Protein AF-A0A2K2DD65-F1 (afdb_monomer_lite)

Foldseek 3Di:
DQPQPPDDDDLLCLQAVGPVNQVLQCVVCVVLVHNDGDSGPVSQVVVCCVSPVPPVPCSVVVSVVSSVVSVVVSCCVVPVVPD

Secondary structure (DSSP, 8-state):
--TTT-S---HHIIIIISHHHHHHHHHHHHHTT------SHHHHHHHHHHH-TT-TTTHHHHHHHHHHHHHHHHHHHHHH---

pLDDT: mean 86.07, std 9.88, range [44.03, 95.06]

Structure (mmCIF, N/CA/C/O backbone):
data_AF-A0A2K2DD65-F1
#
_entry.id   AF-A0A2K2DD65-F1
#
loop_
_a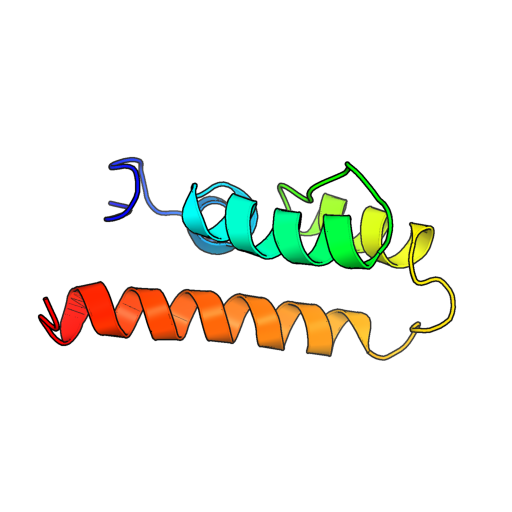tom_site.group_PDB
_atom_site.id
_atom_site.type_symbol
_atom_site.label_atom_id
_atom_site.label_alt_id
_atom_site.label_comp_id
_atom_site.label_asym_id
_atom_site.label_entity_id
_atom_site.label_seq_id
_atom_site.pdbx_PDB_ins_code
_atom_site.Cartn_x
_atom_site.Cartn_y
_atom_site.Cartn_z
_atom_site.occupancy
_atom_site.B_iso_or_equiv
_atom_site.auth_seq_id
_atom_site.auth_comp_id
_atom_site.auth_asym_id
_atom_site.auth_atom_id
_atom_site.pdbx_PDB_model_num
ATOM 1 N N . MET A 1 1 ? 13.760 5.163 -12.919 1.00 65.69 1 MET A N 1
ATOM 2 C CA . MET A 1 1 ? 12.622 5.194 -13.860 1.00 65.69 1 MET A CA 1
ATOM 3 C C . MET A 1 1 ? 11.763 3.985 -13.553 1.00 65.69 1 MET A C 1
ATOM 5 O O . MET A 1 1 ? 12.291 2.879 -13.543 1.00 65.69 1 MET A O 1
ATOM 9 N N . CYS A 1 2 ? 10.481 4.190 -13.259 1.00 76.81 2 CYS A N 1
ATOM 10 C CA . CYS A 1 2 ? 9.578 3.105 -12.904 1.00 76.81 2 CYS A CA 1
ATOM 11 C C . CYS A 1 2 ? 9.350 2.205 -14.121 1.00 76.81 2 CYS A C 1
ATOM 13 O O . CYS A 1 2 ? 8.797 2.654 -15.122 1.00 76.81 2 CYS A O 1
ATOM 15 N N . LEU A 1 3 ? 9.725 0.930 -14.028 1.00 72.56 3 LEU A N 1
ATOM 16 C CA . LEU A 1 3 ? 9.579 -0.021 -15.136 1.00 72.56 3 LEU A CA 1
ATOM 17 C C . LEU A 1 3 ? 8.108 -0.252 -15.535 1.00 72.56 3 LEU A C 1
ATOM 19 O O . LEU A 1 3 ? 7.816 -0.625 -16.663 1.00 72.56 3 LEU A O 1
ATOM 23 N N . CYS A 1 4 ? 7.171 -0.024 -14.614 1.00 72.88 4 CYS A N 1
ATOM 24 C CA . CYS A 1 4 ? 5.752 -0.289 -14.840 1.00 72.88 4 CYS A CA 1
ATOM 25 C C . CYS A 1 4 ? 5.024 0.844 -15.574 1.00 72.88 4 CYS A C 1
ATOM 27 O O . CYS A 1 4 ? 3.999 0.597 -16.201 1.00 72.88 4 CYS A O 1
ATOM 2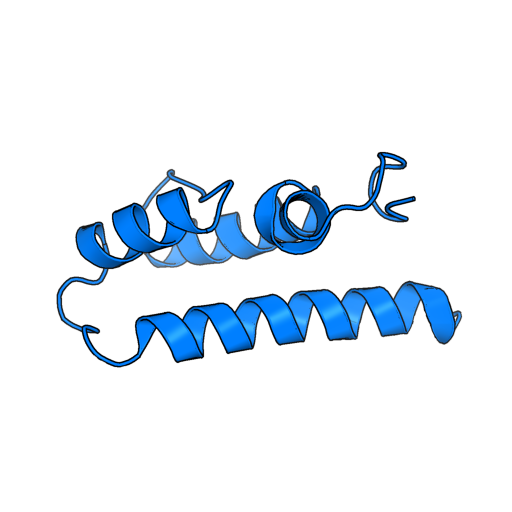9 N N . CYS A 1 5 ? 5.498 2.089 -15.471 1.00 79.00 5 CYS A N 1
ATOM 30 C CA . CYS A 1 5 ? 4.800 3.239 -16.059 1.00 79.00 5 CYS A CA 1
ATOM 31 C C . CYS A 1 5 ? 5.723 4.337 -16.609 1.00 79.00 5 CYS A C 1
ATOM 33 O O . CYS A 1 5 ? 5.243 5.422 -16.922 1.00 79.00 5 CYS A O 1
ATOM 35 N N . HIS A 1 6 ? 7.029 4.078 -16.706 1.00 79.31 6 HIS A N 1
ATOM 36 C CA . HIS A 1 6 ? 8.053 4.938 -17.316 1.00 79.31 6 HIS A CA 1
ATOM 37 C C . HIS A 1 6 ? 8.167 6.365 -16.742 1.00 79.31 6 HIS A C 1
ATOM 39 O O . HIS A 1 6 ? 8.764 7.237 -17.365 1.00 79.31 6 HIS A O 1
ATOM 45 N N . LYS A 1 7 ? 7.634 6.605 -15.538 1.00 82.06 7 LYS A N 1
ATOM 46 C CA . LYS A 1 7 ? 7.772 7.874 -14.804 1.00 82.06 7 LYS A CA 1
ATOM 47 C C . LYS A 1 7 ? 9.014 7.875 -13.913 1.00 82.06 7 LYS A C 1
ATOM 49 O O . LYS A 1 7 ? 9.616 6.824 -13.663 1.00 82.06 7 LYS A O 1
ATOM 54 N N . ASP A 1 8 ? 9.374 9.046 -13.396 1.00 83.94 8 ASP A N 1
ATOM 55 C CA . ASP A 1 8 ? 10.406 9.153 -12.369 1.00 83.94 8 ASP A CA 1
ATOM 56 C C . ASP A 1 8 ? 10.046 8.333 -11.133 1.00 83.94 8 ASP A C 1
ATOM 58 O O . ASP A 1 8 ? 8.925 8.354 -10.621 1.00 83.94 8 ASP A O 1
ATOM 62 N N . GLU A 1 9 ? 11.021 7.556 -10.672 1.00 81.00 9 GLU A N 1
ATOM 63 C CA . GLU A 1 9 ? 10.821 6.636 -9.565 1.00 81.00 9 GLU A CA 1
ATOM 64 C C . GLU A 1 9 ? 11.186 7.333 -8.260 1.00 81.00 9 GLU A C 1
ATOM 66 O O . GLU A 1 9 ? 12.357 7.520 -7.942 1.00 81.00 9 GLU A O 1
ATOM 71 N N . THR A 1 10 ? 10.163 7.712 -7.503 1.00 89.12 10 THR A N 1
ATOM 72 C CA . THR A 1 10 ? 10.286 8.177 -6.118 1.00 89.12 10 THR A CA 1
ATOM 73 C C . THR A 1 10 ? 9.705 7.127 -5.174 1.00 89.12 10 THR A C 1
ATOM 75 O O . THR A 1 10 ? 8.956 6.253 -5.609 1.00 89.12 10 THR A O 1
ATOM 78 N N . LEU A 1 11 ? 9.997 7.207 -3.871 1.00 88.12 11 LEU A N 1
ATOM 79 C CA . LEU A 1 11 ? 9.398 6.290 -2.887 1.00 88.12 11 LEU A CA 1
ATOM 80 C C . LEU A 1 11 ? 7.864 6.366 -2.900 1.00 88.12 11 LEU A C 1
ATOM 82 O O . LEU A 1 11 ? 7.191 5.339 -2.898 1.00 88.12 11 LEU A O 1
ATOM 86 N N . VAL A 1 12 ? 7.309 7.581 -2.965 1.00 88.94 12 VAL A N 1
ATOM 87 C CA . VAL A 1 12 ? 5.855 7.790 -3.040 1.00 88.94 12 VAL A CA 1
ATOM 88 C C . VAL A 1 12 ? 5.301 7.188 -4.325 1.00 88.94 12 VAL A C 1
ATOM 90 O O . VAL A 1 12 ? 4.292 6.487 -4.296 1.00 88.94 12 VAL A O 1
ATOM 93 N N . HIS A 1 13 ? 5.991 7.397 -5.446 1.00 89.38 13 HIS A N 1
ATOM 94 C CA . HIS A 1 13 ? 5.562 6.824 -6.706 1.00 89.38 13 HIS A CA 1
ATOM 95 C C . HIS A 1 13 ? 5.598 5.296 -6.682 1.00 89.38 13 HIS A C 1
ATOM 97 O O . HIS A 1 13 ? 4.602 4.655 -6.992 1.00 89.38 13 HIS A O 1
ATOM 103 N N . LEU A 1 14 ? 6.696 4.700 -6.230 1.00 90.38 14 LEU A N 1
ATOM 104 C CA . LEU A 1 14 ? 6.853 3.253 -6.175 1.00 90.38 14 LEU A CA 1
ATOM 105 C C . LEU A 1 14 ? 5.788 2.576 -5.301 1.00 90.38 14 LEU A C 1
ATOM 107 O O . LEU A 1 14 ? 5.269 1.532 -5.689 1.00 90.38 14 LEU A O 1
ATOM 111 N N . PHE A 1 15 ? 5.469 3.157 -4.141 1.00 93.12 15 PHE A N 1
ATOM 112 C CA . PHE A 1 15 ? 4.607 2.512 -3.150 1.00 93.12 15 PHE A CA 1
ATOM 113 C C . PHE A 1 15 ? 3.144 2.930 -3.193 1.00 93.12 15 PHE A C 1
ATOM 115 O O . PHE A 1 15 ? 2.329 2.205 -2.634 1.00 93.12 15 PHE A O 1
ATOM 122 N N . PHE A 1 16 ? 2.788 4.042 -3.836 1.00 91.50 16 PHE A N 1
ATOM 123 C CA . PHE A 1 16 ? 1.412 4.552 -3.805 1.00 91.50 16 PHE A CA 1
ATOM 124 C C . PHE A 1 16 ? 0.863 4.991 -5.164 1.00 91.50 16 PHE A C 1
ATOM 126 O O . PHE A 1 16 ? -0.320 4.787 -5.425 1.00 91.50 16 PHE A O 1
ATOM 133 N N . ASP A 1 17 ? 1.681 5.585 -6.036 1.00 90.19 17 ASP A N 1
ATOM 134 C CA . ASP A 1 17 ? 1.167 6.209 -7.268 1.00 90.19 17 ASP A CA 1
ATOM 135 C C . ASP A 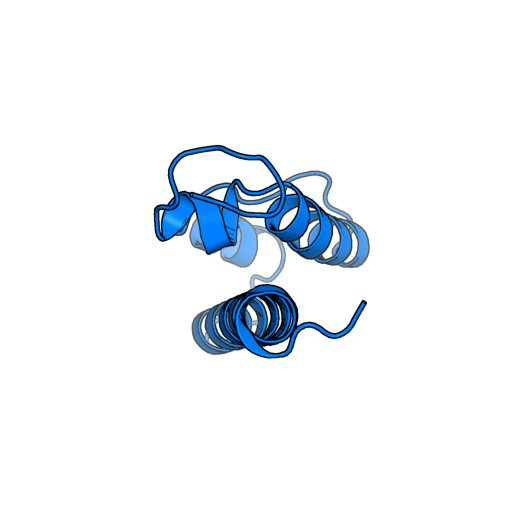1 17 ? 1.389 5.381 -8.552 1.00 90.19 17 ASP A C 1
ATOM 137 O O . ASP A 1 17 ? 0.641 5.519 -9.525 1.00 90.19 17 ASP A O 1
ATOM 141 N N . CYS A 1 18 ? 2.369 4.477 -8.555 1.00 91.12 18 CYS A N 1
ATOM 142 C CA . CYS A 1 18 ? 2.627 3.536 -9.642 1.00 91.12 18 CYS A CA 1
ATOM 143 C C . CYS A 1 18 ? 1.377 2.698 -9.938 1.00 91.12 18 CYS A C 1
ATOM 145 O O . CYS A 1 18 ? 0.653 2.307 -9.024 1.00 91.12 18 CYS A O 1
ATOM 147 N N . THR A 1 19 ? 1.146 2.363 -11.211 1.00 88.94 19 THR A N 1
ATOM 148 C CA . THR A 1 19 ? -0.002 1.554 -11.650 1.00 88.94 19 THR A CA 1
ATOM 149 C C . THR A 1 19 ? -0.139 0.261 -10.845 1.00 88.94 19 THR A C 1
ATOM 151 O O . THR A 1 19 ? -1.225 -0.057 -10.374 1.00 88.94 19 THR A O 1
ATOM 154 N N . VAL A 1 20 ? 0.971 -0.446 -10.603 1.00 88.88 20 VAL A N 1
ATOM 155 C CA . VAL A 1 20 ? 0.969 -1.686 -9.809 1.00 88.88 20 VAL A CA 1
ATOM 156 C C . VAL A 1 20 ? 0.602 -1.413 -8.351 1.00 88.88 20 VAL A C 1
ATOM 158 O O . VAL A 1 20 ? -0.205 -2.141 -7.780 1.00 88.88 20 VAL A O 1
ATOM 161 N N . ALA A 1 21 ? 1.149 -0.350 -7.755 1.00 92.44 21 ALA A N 1
ATOM 162 C CA . ALA A 1 21 ? 0.818 0.036 -6.387 1.00 92.44 21 ALA A CA 1
ATOM 163 C C . ALA A 1 21 ? -0.670 0.386 -6.251 1.00 92.44 21 ALA A C 1
ATOM 165 O O . ALA A 1 21 ? -1.332 -0.112 -5.344 1.00 92.44 21 ALA A O 1
ATOM 166 N N . LYS A 1 22 ? -1.225 1.158 -7.194 1.00 92.31 22 LYS A N 1
ATOM 167 C CA . LYS A 1 22 ? -2.658 1.481 -7.242 1.00 92.31 22 LYS A CA 1
ATOM 168 C C . LYS A 1 22 ? -3.528 0.239 -7.376 1.00 92.31 22 LYS A C 1
ATOM 170 O O . LYS A 1 22 ? -4.546 0.161 -6.702 1.00 92.31 22 LYS A O 1
ATOM 175 N N . CYS A 1 23 ? -3.129 -0.740 -8.189 1.00 92.06 23 CYS A N 1
ATOM 176 C CA . CYS A 1 23 ? -3.841 -2.014 -8.278 1.00 92.06 23 CYS A CA 1
ATOM 177 C C . CYS A 1 23 ? -3.822 -2.768 -6.943 1.00 92.06 23 CYS A C 1
ATOM 179 O O . CYS A 1 23 ? -4.870 -3.209 -6.488 1.00 92.06 23 CYS A O 1
ATOM 181 N N . VAL A 1 24 ? -2.662 -2.881 -6.286 1.00 93.88 24 VAL A N 1
ATOM 182 C CA . VAL A 1 24 ? -2.544 -3.570 -4.988 1.00 93.88 24 VAL A CA 1
ATOM 183 C C . VAL A 1 24 ? -3.400 -2.884 -3.925 1.00 93.88 24 VAL A C 1
ATOM 185 O O . VAL A 1 24 ? -4.214 -3.538 -3.276 1.00 93.88 24 VAL A O 1
ATOM 188 N N . TRP A 1 25 ? -3.268 -1.566 -3.775 1.00 94.94 25 TRP A N 1
ATOM 189 C CA . TRP A 1 25 ? -4.081 -0.803 -2.831 1.00 94.94 25 TRP A CA 1
ATOM 190 C C . TRP A 1 25 ? -5.567 -0.824 -3.189 1.00 94.94 25 TRP A C 1
ATOM 192 O O . TRP A 1 25 ? -6.392 -0.884 -2.286 1.00 94.94 25 TRP A O 1
ATOM 202 N N . GLY A 1 26 ? -5.912 -0.839 -4.478 1.00 94.88 26 GLY A N 1
ATOM 203 C CA . GLY A 1 26 ? -7.280 -0.992 -4.971 1.00 94.88 26 GLY A CA 1
ATOM 204 C C . GLY A 1 26 ? -7.893 -2.344 -4.615 1.00 94.88 26 GLY A C 1
ATOM 205 O O . GLY A 1 26 ? -9.027 -2.389 -4.153 1.00 94.88 26 GLY A O 1
ATOM 206 N N . CYS A 1 27 ? -7.139 -3.440 -4.731 1.00 94.75 27 CYS A N 1
ATOM 207 C CA . CYS A 1 27 ? -7.589 -4.755 -4.269 1.00 94.75 27 CYS A CA 1
ATOM 208 C C . CYS A 1 27 ? -7.863 -4.750 -2.761 1.00 94.75 27 CYS A C 1
ATOM 210 O O . CYS A 1 27 ? -8.889 -5.260 -2.323 1.00 94.75 27 CYS A O 1
ATOM 212 N N . ILE A 1 28 ? -6.979 -4.139 -1.966 1.00 93.62 28 ILE A N 1
ATOM 213 C CA . ILE A 1 28 ? -7.183 -4.025 -0.515 1.00 93.62 28 ILE A CA 1
ATOM 214 C C . ILE A 1 28 ? -8.419 -3.158 -0.226 1.00 93.62 28 ILE A C 1
ATOM 216 O O . ILE A 1 28 ? -9.268 -3.543 0.574 1.00 93.62 28 ILE A O 1
ATOM 220 N N . ALA A 1 29 ? -8.566 -2.022 -0.906 1.00 93.12 29 ALA A N 1
ATOM 221 C CA . ALA A 1 29 ? -9.719 -1.137 -0.781 1.00 93.12 29 ALA A CA 1
ATOM 222 C C . ALA A 1 29 ? -11.034 -1.868 -1.089 1.00 93.12 29 ALA A C 1
ATOM 224 O O . ALA A 1 29 ? -11.949 -1.859 -0.265 1.00 93.12 29 ALA A O 1
ATOM 225 N N . TYR A 1 30 ? -11.069 -2.631 -2.182 1.00 94.06 30 TYR A N 1
ATOM 226 C CA . TYR A 1 30 ? -12.202 -3.479 -2.537 1.00 94.06 30 TYR A CA 1
ATOM 227 C C . TYR A 1 30 ? -12.527 -4.506 -1.441 1.00 94.06 30 TYR A C 1
ATOM 229 O O . TYR A 1 30 ? -13.684 -4.636 -1.048 1.00 94.06 30 TYR A O 1
ATOM 237 N N . THR A 1 31 ? -11.520 -5.181 -0.868 1.00 91.06 31 THR A N 1
ATOM 238 C CA . THR A 1 31 ? -11.747 -6.135 0.240 1.00 91.06 31 THR A CA 1
ATOM 239 C C . THR A 1 31 ? -12.279 -5.484 1.515 1.00 91.06 31 THR A C 1
ATOM 241 O O . THR A 1 31 ? -12.921 -6.155 2.318 1.00 91.06 31 THR A O 1
ATOM 244 N N . LEU A 1 32 ? -12.040 -4.184 1.702 1.00 88.88 32 LEU A N 1
ATOM 245 C CA . LEU A 1 32 ? -12.556 -3.405 2.827 1.00 88.88 32 LEU A CA 1
ATOM 246 C C . LEU A 1 32 ? -13.881 -2.693 2.508 1.00 88.88 32 LEU A C 1
ATOM 248 O O . LEU A 1 32 ? -14.395 -1.970 3.361 1.00 88.88 32 LEU A O 1
ATOM 252 N N . GLY A 1 33 ? -14.432 -2.876 1.303 1.00 90.25 33 GLY A N 1
ATOM 253 C CA . GLY A 1 33 ? -15.671 -2.229 0.869 1.00 90.25 33 GLY A CA 1
ATOM 254 C C . GLY A 1 33 ? -15.533 -0.718 0.667 1.00 90.25 33 GLY A C 1
ATOM 255 O O . GLY A 1 33 ? -16.470 0.028 0.946 1.00 90.25 33 GLY A O 1
ATOM 256 N N . THR A 1 34 ? -14.360 -0.247 0.235 1.00 89.31 34 THR A N 1
ATOM 257 C CA . THR A 1 34 ? -14.100 1.170 -0.039 1.00 89.31 34 THR A CA 1
ATOM 258 C C . THR A 1 34 ? -13.533 1.383 -1.435 1.00 89.31 34 THR A C 1
ATOM 260 O O . THR A 1 34 ? -12.663 0.645 -1.884 1.00 89.31 34 THR A O 1
ATOM 263 N N . ASP A 1 35 ? -13.984 2.450 -2.092 1.00 89.25 35 ASP A N 1
ATOM 264 C CA . ASP A 1 35 ? -13.447 2.896 -3.384 1.00 89.25 35 ASP A CA 1
ATOM 265 C C . ASP A 1 35 ? -12.254 3.855 -3.221 1.00 89.25 35 ASP A C 1
ATOM 267 O O . ASP A 1 35 ? -11.672 4.327 -4.200 1.00 89.25 35 ASP A O 1
ATOM 271 N N . PHE A 1 36 ? -11.879 4.182 -1.978 1.00 90.00 36 PHE A N 1
ATOM 272 C CA . PHE A 1 36 ? -10.773 5.091 -1.713 1.00 90.00 36 PHE A CA 1
ATOM 273 C C . PHE A 1 36 ? -9.444 4.339 -1.700 1.00 90.00 36 PHE A C 1
ATOM 275 O O . PHE A 1 36 ? -9.216 3.465 -0.865 1.00 90.00 36 PHE A O 1
ATOM 282 N N . VAL A 1 37 ? -8.537 4.746 -2.586 1.00 92.44 37 VAL A N 1
ATOM 283 C CA . VAL A 1 37 ? -7.192 4.180 -2.711 1.00 92.44 37 VAL A CA 1
ATOM 284 C C . VAL A 1 37 ? -6.166 5.213 -2.235 1.00 92.44 37 VAL A C 1
ATOM 286 O O . VAL A 1 37 ? -6.110 6.306 -2.804 1.00 92.44 37 VAL A O 1
ATOM 289 N N . PRO A 1 38 ? -5.342 4.911 -1.216 1.00 91.88 38 PRO A N 1
ATOM 290 C CA . PRO A 1 38 ? -4.341 5.850 -0.728 1.00 91.88 38 PRO A CA 1
ATOM 291 C C . PRO A 1 38 ? -3.250 6.100 -1.776 1.00 91.88 38 PRO A C 1
ATOM 293 O O . PRO A 1 38 ? -2.649 5.169 -2.305 1.00 91.88 38 PRO A O 1
ATOM 296 N N . GLN A 1 39 ? -2.954 7.374 -2.027 1.00 90.00 39 GLN A N 1
ATOM 297 C CA . GLN A 1 39 ? -1.906 7.824 -2.954 1.00 90.00 39 GLN A CA 1
ATOM 298 C C . GLN A 1 39 ? -0.680 8.402 -2.228 1.00 90.00 39 GLN A C 1
ATOM 300 O O . GLN A 1 39 ? 0.270 8.868 -2.854 1.00 90.00 39 GLN A O 1
ATOM 305 N N . SER A 1 40 ? -0.681 8.381 -0.894 1.00 92.00 40 SER A N 1
ATOM 306 C CA . SER A 1 40 ? 0.447 8.808 -0.069 1.00 92.00 40 SER A CA 1
ATOM 307 C C . SER A 1 40 ? 0.398 8.169 1.318 1.00 92.00 40 SER A C 1
ATOM 309 O O . SER A 1 40 ? -0.644 7.676 1.754 1.00 92.00 40 SER A O 1
ATOM 311 N N . LEU A 1 41 ? 1.515 8.251 2.049 1.00 91.25 41 LEU A N 1
ATOM 312 C CA . LEU A 1 41 ? 1.607 7.807 3.445 1.00 91.25 41 LEU A CA 1
ATOM 313 C C . LEU A 1 41 ? 0.546 8.465 4.334 1.00 91.25 41 LEU A C 1
ATOM 315 O O . LEU A 1 41 ? -0.092 7.803 5.147 1.00 91.25 41 LEU A O 1
ATOM 319 N N . TRP A 1 42 ? 0.329 9.769 4.162 1.00 91.56 42 TRP A N 1
ATOM 320 C CA . TRP A 1 42 ? -0.678 10.491 4.932 1.00 91.56 42 TRP A CA 1
ATOM 321 C C . TRP A 1 42 ? -2.092 9.986 4.632 1.00 91.56 42 TRP A C 1
ATOM 323 O O . TRP A 1 42 ? -2.852 9.688 5.553 1.00 91.56 42 TRP A O 1
ATOM 333 N N . GLN A 1 43 ? -2.427 9.827 3.346 1.00 92.69 43 GLN A N 1
ATOM 334 C CA . GLN A 1 43 ? -3.727 9.292 2.942 1.00 92.69 43 GLN A CA 1
ATOM 335 C C . GLN A 1 43 ? -3.937 7.871 3.464 1.00 92.69 43 GLN A C 1
ATOM 337 O O . GLN A 1 43 ? -5.039 7.560 3.901 1.00 92.69 43 GLN A O 1
ATOM 342 N N . TYR A 1 44 ? -2.891 7.041 3.497 1.00 93.00 44 TYR A N 1
ATOM 343 C CA . TYR A 1 44 ? -2.946 5.714 4.106 1.00 93.00 44 TYR A CA 1
ATOM 344 C C . TYR A 1 44 ? -3.342 5.778 5.585 1.00 93.00 44 TYR A C 1
ATOM 346 O O . TYR A 1 44 ? -4.267 5.082 5.993 1.00 93.00 44 TYR A O 1
ATOM 354 N N . PHE A 1 45 ? -2.707 6.635 6.391 1.00 90.50 45 PHE A N 1
ATOM 355 C CA . PHE A 1 45 ? -3.042 6.736 7.816 1.00 90.50 45 PHE A CA 1
ATOM 356 C C . PHE A 1 45 ? -4.461 7.252 8.062 1.00 90.50 45 PHE A C 1
ATOM 358 O O . PHE A 1 45 ? -5.135 6.785 8.981 1.00 90.50 45 PHE A O 1
ATOM 365 N N . VAL A 1 46 ? -4.936 8.199 7.251 1.00 90.94 46 VAL A N 1
ATOM 366 C CA . VAL A 1 46 ? -6.327 8.670 7.323 1.00 90.94 46 VAL A CA 1
ATOM 367 C C . VAL A 1 46 ? -7.289 7.542 6.952 1.00 90.94 46 VAL A C 1
ATOM 369 O O . VAL A 1 46 ? -8.241 7.266 7.682 1.00 90.94 46 VAL A O 1
ATOM 372 N N . TRP A 1 47 ? -7.010 6.857 5.847 1.00 91.81 47 TRP A N 1
ATOM 373 C CA . TRP A 1 47 ? -7.811 5.760 5.324 1.00 91.81 47 TRP A CA 1
ATOM 374 C C . TRP A 1 47 ? -7.894 4.589 6.309 1.00 91.81 47 TRP A C 1
ATOM 376 O O . TRP A 1 47 ? -8.984 4.150 6.667 1.00 91.81 47 TRP A O 1
ATOM 386 N N . VAL A 1 48 ? -6.764 4.142 6.850 1.00 89.94 48 VAL A N 1
ATOM 387 C CA . VAL A 1 48 ? -6.717 2.983 7.747 1.00 89.94 48 VAL A CA 1
ATOM 388 C C . VAL A 1 48 ? -7.427 3.263 9.076 1.00 89.94 48 VAL A C 1
ATOM 390 O O . VAL A 1 48 ? -8.143 2.410 9.591 1.00 89.94 48 VAL A O 1
ATOM 393 N N . ARG A 1 49 ? -7.341 4.495 9.595 1.00 88.62 49 ARG A N 1
ATOM 394 C CA . ARG A 1 49 ? -8.109 4.912 10.780 1.00 88.62 49 ARG A CA 1
ATOM 395 C C . ARG A 1 49 ? -9.612 4.958 10.513 1.00 88.62 49 ARG A C 1
ATOM 397 O O . ARG A 1 49 ? -10.390 4.732 11.436 1.00 88.62 49 ARG A O 1
ATOM 404 N N . ARG A 1 50 ? -10.015 5.271 9.279 1.00 89.88 50 ARG A N 1
ATOM 405 C CA . ARG A 1 50 ? -11.421 5.367 8.868 1.00 89.88 50 ARG A CA 1
ATOM 406 C C . ARG A 1 50 ? -12.059 3.995 8.670 1.00 89.88 50 ARG 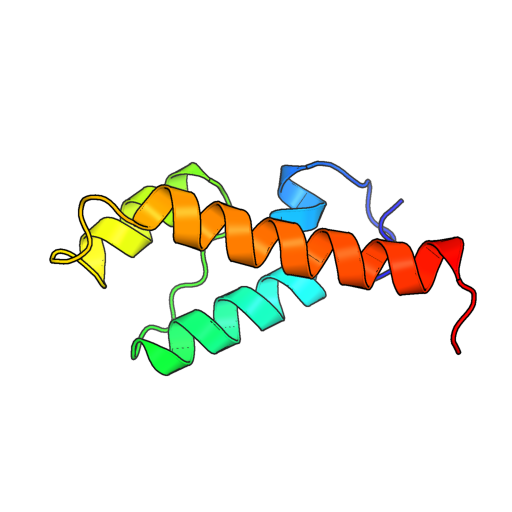A C 1
ATOM 408 O O . ARG A 1 50 ? -13.163 3.788 9.160 1.00 89.88 50 ARG A O 1
ATOM 415 N N . PHE A 1 51 ? -11.385 3.094 7.959 1.00 86.62 51 PHE A N 1
ATOM 416 C CA . PHE A 1 51 ? -11.952 1.805 7.545 1.00 86.62 51 PHE A CA 1
ATOM 417 C C . PHE A 1 51 ? -11.581 0.645 8.473 1.00 86.62 51 PHE A C 1
ATOM 419 O O . PHE A 1 51 ? -12.283 -0.359 8.501 1.00 86.62 51 PHE A O 1
ATOM 426 N N . LEU A 1 52 ? -10.525 0.786 9.280 1.00 85.50 52 LEU A N 1
ATOM 427 C CA . LEU A 1 52 ? -10.046 -0.248 10.201 1.00 85.50 52 LEU A CA 1
ATOM 428 C C . LEU A 1 52 ? -9.826 0.292 11.631 1.00 85.50 52 LEU A C 1
ATOM 430 O O . LEU A 1 52 ? -8.771 0.060 12.218 1.00 85.50 52 LEU A O 1
ATOM 434 N N . PRO A 1 53 ? -10.799 0.982 12.260 1.00 81.81 53 PRO A N 1
ATOM 435 C CA . PRO A 1 53 ? -10.598 1.677 13.540 1.00 81.81 53 PRO A CA 1
ATOM 436 C C . PRO A 1 53 ? -10.175 0.768 14.714 1.00 81.81 53 PRO A C 1
ATOM 438 O O . PRO A 1 53 ? -9.619 1.258 15.701 1.00 81.81 53 PRO A O 1
ATOM 441 N N . GLY A 1 54 ? -10.418 -0.544 14.616 1.00 81.25 54 GLY A N 1
ATOM 442 C CA . GLY A 1 54 ? -10.040 -1.542 15.623 1.00 81.25 54 GLY A CA 1
ATOM 443 C C . GLY A 1 54 ? -8.574 -1.992 15.580 1.00 81.25 54 GLY A C 1
ATOM 444 O O . GLY A 1 54 ? -8.088 -2.560 16.551 1.00 81.25 54 GLY A O 1
ATOM 445 N N . LEU A 1 55 ? -7.839 -1.712 14.500 1.00 75.81 55 LEU A N 1
ATOM 446 C CA . LEU A 1 55 ? -6.492 -2.250 14.243 1.00 75.81 55 LEU A CA 1
ATOM 447 C C . LEU A 1 55 ? -5.365 -1.289 14.663 1.00 75.81 55 LEU A C 1
ATOM 449 O O . LEU A 1 55 ? -4.325 -1.205 14.014 1.00 75.81 55 LEU A O 1
ATOM 453 N N . LYS A 1 56 ? -5.570 -0.568 15.775 1.00 71.69 56 LYS A N 1
ATOM 454 C CA . LYS A 1 56 ? -4.756 0.584 16.216 1.00 71.69 56 LYS A CA 1
ATOM 455 C C . LYS A 1 56 ? -3.245 0.349 16.249 1.00 71.69 56 LYS A C 1
ATOM 457 O O . LYS A 1 56 ? -2.497 1.301 16.043 1.00 71.69 56 LYS A O 1
ATOM 462 N N . THR A 1 57 ? -2.809 -0.875 16.520 1.00 74.25 57 THR A N 1
ATOM 463 C CA . THR A 1 57 ? -1.392 -1.222 16.637 1.00 74.25 57 THR A CA 1
ATOM 464 C C . THR A 1 57 ? -0.775 -1.749 15.352 1.00 74.25 57 THR A C 1
ATOM 466 O O . THR A 1 57 ? 0.415 -1.535 15.194 1.00 74.25 57 THR A O 1
ATOM 469 N N . ILE A 1 58 ? -1.540 -2.351 14.427 1.00 80.19 58 ILE A N 1
ATOM 470 C CA . ILE A 1 58 ? -0.951 -3.107 13.303 1.00 80.19 58 ILE A CA 1
ATOM 471 C C . ILE A 1 58 ? -0.930 -2.380 11.952 1.00 80.19 58 ILE A C 1
ATOM 473 O O . ILE A 1 58 ? -0.601 -2.960 10.914 1.00 80.19 58 ILE A O 1
ATOM 477 N N . PHE A 1 59 ? -1.304 -1.099 11.927 1.00 86.56 59 PHE A N 1
ATOM 478 C CA . PHE A 1 59 ? -1.327 -0.313 10.690 1.00 86.56 59 PHE A CA 1
ATOM 479 C C . PHE A 1 59 ? 0.068 -0.134 10.082 1.00 86.56 59 PHE A C 1
ATOM 481 O O . PHE A 1 59 ? 0.227 -0.135 8.865 1.00 86.56 59 PHE A O 1
ATOM 488 N N . VAL A 1 60 ? 1.099 0.013 10.914 1.00 89.94 60 VAL A N 1
ATOM 489 C CA . VAL A 1 60 ? 2.469 0.192 10.418 1.00 89.94 60 VAL A CA 1
ATOM 490 C C . VAL A 1 60 ? 3.003 -1.127 9.863 1.00 89.94 60 VAL A C 1
ATOM 492 O O . VAL A 1 60 ? 3.613 -1.131 8.795 1.00 89.94 60 VAL A O 1
ATOM 495 N N . GLU A 1 61 ? 2.711 -2.250 10.519 1.00 90.56 61 GLU A N 1
ATOM 496 C CA . GLU A 1 61 ? 3.051 -3.588 10.034 1.00 90.56 61 GLU A CA 1
ATOM 497 C C . GLU A 1 61 ? 2.347 -3.899 8.712 1.00 90.56 61 GLU A C 1
ATOM 499 O O . GLU A 1 61 ? 2.987 -4.383 7.780 1.00 90.56 61 GLU A O 1
ATOM 504 N N . GLY A 1 62 ? 1.056 -3.569 8.592 1.00 90.62 62 GLY A N 1
ATOM 505 C CA . GLY A 1 62 ? 0.293 -3.739 7.355 1.00 90.62 62 GLY A CA 1
ATOM 506 C C . GLY A 1 62 ? 0.876 -2.924 6.200 1.00 90.62 62 GLY A C 1
ATOM 507 O O . GLY A 1 62 ? 1.098 -3.455 5.111 1.00 90.62 62 GLY A O 1
ATOM 508 N N . LEU A 1 63 ? 1.203 -1.654 6.450 1.00 93.12 63 LEU A N 1
ATOM 509 C CA . LEU A 1 63 ? 1.897 -0.808 5.480 1.00 93.12 63 LEU A CA 1
ATOM 510 C C . LEU A 1 63 ? 3.253 -1.402 5.077 1.00 93.12 63 LEU A C 1
ATOM 512 O O . LEU A 1 63 ? 3.557 -1.504 3.888 1.00 93.12 63 LEU A O 1
ATOM 516 N N . GLY A 1 64 ? 4.056 -1.820 6.057 1.00 94.19 64 GLY A N 1
ATOM 517 C CA . GLY A 1 64 ? 5.364 -2.427 5.833 1.00 94.19 64 GLY A CA 1
ATOM 518 C C . GLY A 1 64 ? 5.276 -3.697 4.990 1.00 94.19 64 GLY A C 1
ATOM 519 O O . GLY A 1 64 ? 6.045 -3.855 4.043 1.00 94.19 64 GLY A O 1
ATOM 520 N N . ALA A 1 65 ? 4.305 -4.567 5.271 1.00 94.25 65 ALA A N 1
ATOM 521 C CA . ALA A 1 65 ? 4.080 -5.802 4.527 1.00 94.25 65 ALA A CA 1
ATOM 522 C C . ALA A 1 65 ? 3.721 -5.538 3.056 1.00 94.25 65 ALA A C 1
ATOM 524 O O . ALA A 1 65 ? 4.310 -6.153 2.162 1.00 94.25 65 ALA A O 1
ATOM 525 N N . VAL A 1 66 ? 2.808 -4.595 2.792 1.00 94.12 66 VAL A N 1
ATOM 526 C CA . VAL A 1 66 ? 2.405 -4.226 1.423 1.00 94.12 66 VAL A CA 1
ATOM 527 C C . VAL A 1 66 ? 3.571 -3.591 0.665 1.00 94.12 66 VAL A C 1
ATOM 529 O O . VAL A 1 66 ? 3.897 -4.030 -0.440 1.00 94.12 66 VAL A O 1
ATOM 532 N N . CYS A 1 67 ? 4.263 -2.620 1.269 1.00 94.19 67 CYS A N 1
ATOM 533 C CA . CYS A 1 67 ? 5.439 -1.991 0.666 1.00 94.19 67 CYS A CA 1
ATOM 534 C C . CYS A 1 67 ? 6.542 -3.017 0.373 1.00 94.19 67 CYS A C 1
ATOM 536 O O . CYS A 1 67 ? 7.119 -3.022 -0.715 1.00 94.19 67 CYS A O 1
ATOM 538 N N . TRP A 1 68 ? 6.806 -3.936 1.303 1.00 95.06 68 TRP A N 1
ATOM 539 C CA . TRP A 1 68 ? 7.787 -5.002 1.114 1.00 95.06 68 TRP A CA 1
ATOM 540 C C . TRP A 1 68 ? 7.418 -5.934 -0.042 1.00 95.06 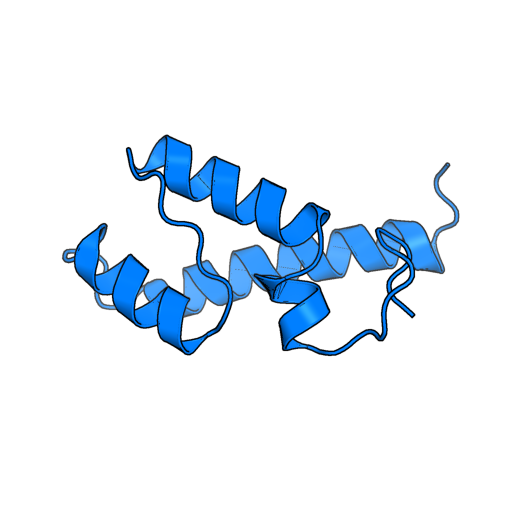68 TRP A C 1
ATOM 542 O O . TRP A 1 68 ? 8.281 -6.289 -0.848 1.00 95.06 68 TRP A O 1
ATOM 552 N N . ALA A 1 69 ? 6.143 -6.309 -0.164 1.00 93.81 69 ALA A N 1
ATOM 553 C CA . ALA A 1 69 ? 5.655 -7.129 -1.268 1.00 93.81 69 ALA A CA 1
ATOM 554 C C . ALA A 1 69 ? 5.823 -6.419 -2.622 1.00 93.81 69 ALA A C 1
ATOM 556 O O . ALA A 1 69 ? 6.372 -7.014 -3.553 1.00 93.81 69 ALA A O 1
ATOM 557 N N . ILE A 1 70 ? 5.437 -5.140 -2.717 1.00 91.50 70 ILE A N 1
ATOM 558 C CA . ILE A 1 70 ? 5.619 -4.319 -3.927 1.00 91.50 70 ILE A CA 1
ATOM 559 C C . ILE A 1 70 ? 7.105 -4.247 -4.302 1.00 91.50 70 ILE A C 1
ATOM 561 O O . ILE A 1 70 ? 7.475 -4.540 -5.441 1.00 91.50 70 ILE A O 1
ATOM 565 N N . TRP A 1 71 ? 7.973 -3.924 -3.338 1.00 91.00 71 TRP A N 1
ATOM 566 C CA . TRP A 1 71 ? 9.415 -3.813 -3.561 1.00 91.00 71 TRP A CA 1
ATOM 567 C C . TRP A 1 71 ? 10.040 -5.136 -4.014 1.00 91.00 71 TRP A C 1
ATOM 569 O O . TRP A 1 71 ? 10.785 -5.159 -4.997 1.00 91.00 71 TRP A O 1
ATOM 579 N N . LYS A 1 72 ? 9.713 -6.257 -3.350 1.00 90.25 72 LYS A N 1
ATOM 580 C CA . LYS A 1 72 ? 10.231 -7.583 -3.725 1.00 90.25 72 LYS A CA 1
ATOM 581 C C . LYS A 1 72 ? 9.814 -7.975 -5.138 1.00 90.25 72 LYS A C 1
ATOM 583 O O . LYS A 1 72 ? 10.666 -8.432 -5.901 1.00 90.25 72 LYS A O 1
ATOM 588 N N . THR A 1 73 ? 8.546 -7.787 -5.499 1.00 87.06 73 THR A N 1
ATOM 589 C CA . THR A 1 73 ? 8.038 -8.116 -6.839 1.00 87.06 73 THR A CA 1
ATOM 590 C C . THR A 1 73 ? 8.709 -7.254 -7.901 1.00 87.06 73 THR A C 1
ATOM 592 O O . THR A 1 73 ? 9.238 -7.787 -8.875 1.00 87.06 73 THR A O 1
ATOM 595 N N . ARG A 1 74 ? 8.802 -5.937 -7.674 1.00 83.31 74 ARG A N 1
ATOM 596 C CA . ARG A 1 74 ? 9.515 -5.020 -8.576 1.00 83.31 74 ARG A CA 1
ATOM 597 C C . ARG A 1 74 ? 10.969 -5.441 -8.766 1.00 83.31 74 ARG A C 1
ATOM 599 O O . ARG A 1 74 ? 11.453 -5.505 -9.888 1.00 83.31 74 ARG A O 1
ATOM 606 N N . ASN A 1 75 ? 11.674 -5.761 -7.684 1.00 85.56 75 ASN A N 1
ATOM 607 C CA . ASN A 1 75 ? 13.066 -6.208 -7.752 1.00 85.56 75 ASN A CA 1
ATOM 608 C C . ASN A 1 75 ? 13.238 -7.537 -8.476 1.00 85.56 75 ASN A C 1
ATOM 610 O O . ASN A 1 75 ? 14.228 -7.710 -9.181 1.00 85.56 75 ASN A O 1
ATOM 614 N N . ALA A 1 76 ? 12.299 -8.469 -8.326 1.00 84.75 76 ALA A N 1
ATOM 615 C CA . ALA A 1 76 ? 12.330 -9.710 -9.084 1.00 84.75 76 ALA A CA 1
ATOM 616 C C . ALA A 1 76 ? 12.230 -9.437 -10.593 1.00 84.75 76 ALA A C 1
ATOM 618 O O . ALA A 1 76 ? 13.017 -9.992 -11.355 1.00 84.75 76 ALA A O 1
ATOM 619 N N . VAL A 1 77 ? 11.341 -8.535 -11.015 1.00 80.50 77 VAL A N 1
ATOM 620 C CA . VAL A 1 77 ? 11.200 -8.156 -12.430 1.00 80.50 77 VAL A CA 1
ATOM 621 C C . VAL A 1 77 ? 12.438 -7.397 -12.926 1.00 80.50 77 VAL A C 1
ATOM 623 O O . VAL A 1 77 ? 13.033 -7.793 -13.925 1.00 80.50 77 VAL A O 1
ATOM 626 N N . CYS A 1 78 ? 12.885 -6.362 -12.206 1.00 74.88 78 CYS A N 1
ATOM 627 C CA . CYS A 1 78 ? 14.012 -5.524 -12.632 1.00 74.88 78 CYS A CA 1
ATOM 628 C C . CYS A 1 78 ? 15.358 -6.261 -12.641 1.00 74.88 78 CYS A C 1
ATOM 630 O O . CYS A 1 78 ? 16.177 -6.016 -13.522 1.00 74.88 78 CYS A O 1
ATOM 632 N N . PHE A 1 79 ? 15.615 -7.138 -11.665 1.00 71.94 79 PHE A N 1
ATOM 633 C CA . PHE A 1 79 ? 16.948 -7.720 -11.467 1.00 71.94 79 PHE A CA 1
ATOM 634 C C . PHE A 1 79 ? 17.051 -9.202 -11.808 1.00 71.94 79 PHE A C 1
ATOM 636 O O . PHE A 1 79 ? 18.159 -9.676 -12.042 1.00 71.94 79 PHE A O 1
ATOM 643 N N . LYS A 1 80 ? 15.944 -9.957 -11.848 1.00 63.00 80 LYS A N 1
ATOM 644 C CA . LYS A 1 80 ? 16.007 -11.402 -12.133 1.00 63.00 80 LYS A CA 1
ATOM 645 C C . LYS A 1 80 ? 15.642 -11.785 -13.566 1.00 63.00 80 LYS A C 1
ATOM 647 O O . LYS A 1 80 ? 15.665 -12.980 -13.839 1.00 63.00 80 LYS A O 1
ATOM 652 N N . LYS A 1 81 ? 15.322 -10.833 -14.463 1.00 59.06 81 LYS A N 1
ATOM 653 C CA . LYS A 1 81 ? 14.892 -11.095 -15.860 1.00 59.06 81 LYS A CA 1
ATOM 654 C C . LYS A 1 81 ? 13.947 -12.308 -15.977 1.00 59.06 81 LYS A C 1
ATOM 656 O O . LYS A 1 81 ? 14.060 -13.101 -16.906 1.00 59.06 81 LYS A O 1
ATOM 661 N N . LYS A 1 82 ? 13.042 -12.494 -15.012 1.00 49.25 82 LYS A N 1
ATOM 662 C CA . LYS A 1 82 ? 11.985 -13.499 -15.136 1.00 49.25 82 LYS A CA 1
ATOM 663 C C . LYS A 1 82 ? 10.888 -12.875 -15.989 1.00 49.25 82 LYS A C 1
ATOM 665 O O . LYS A 1 82 ? 10.036 -12.172 -15.452 1.00 49.25 82 LYS A O 1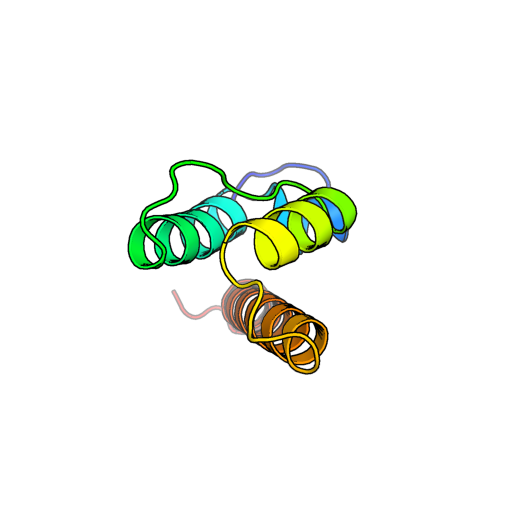
ATOM 670 N N . VAL A 1 83 ? 11.029 -13.045 -17.301 1.00 44.03 83 VAL A N 1
ATOM 671 C CA . VAL A 1 83 ? 9.944 -12.934 -18.283 1.00 44.03 83 VAL A CA 1
ATOM 672 C C . VAL A 1 83 ? 9.272 -14.293 -18.379 1.00 44.03 83 VAL A C 1
ATOM 674 O O . VAL A 1 83 ? 10.024 -15.295 -18.368 1.00 44.03 83 VAL A O 1
#

Organism: Brachypodium distachyon (NCBI:txid15368)

Radius of gyration: 13.39 Å; chains: 1; bounding box: 33×24×35 Å

Sequence (83 aa):
MCLCCHKDETLVHLFFDCTVAKCVWGCIAYTLGTDFVPQSLWQYFVWVRRFLPGLKTIFVEGLGAVCWAIWKTRNAVCFKKKV